Protein AF-A0A936G2G7-F1 (afdb_monomer_lite)

pLDDT: mean 91.02, std 10.98, range [31.53, 97.88]

Structure (mmCIF, N/CA/C/O backbone):
data_AF-A0A936G2G7-F1
#
_entry.id   AF-A0A936G2G7-F1
#
loop_
_atom_site.group_PDB
_atom_site.id
_atom_site.type_symbol
_atom_site.label_atom_id
_atom_site.label_alt_id
_atom_site.label_comp_id
_atom_site.label_asym_id
_atom_site.label_entity_id
_atom_site.label_seq_id
_atom_site.pdbx_PDB_ins_code
_atom_site.Cartn_x
_atom_site.Cartn_y
_atom_site.Cartn_z
_atom_site.occupancy
_atom_site.B_iso_or_equiv
_atom_site.auth_seq_id
_atom_site.auth_comp_id
_atom_site.auth_asym_id
_atom_site.auth_atom_id
_atom_site.pdbx_PDB_model_num
ATOM 1 N N . MET A 1 1 ? -5.875 -14.532 18.347 1.00 31.53 1 MET A N 1
ATOM 2 C CA . MET A 1 1 ? -4.949 -14.477 17.195 1.00 31.53 1 MET A CA 1
ATOM 3 C C . MET A 1 1 ? -5.131 -13.114 16.539 1.00 31.53 1 MET A C 1
ATOM 5 O O . MET A 1 1 ? -6.119 -12.891 15.853 1.00 31.53 1 MET A O 1
ATOM 9 N N . THR A 1 2 ? -4.276 -12.161 16.902 1.00 40.72 2 THR A N 1
ATOM 10 C CA . THR A 1 2 ? -4.336 -10.741 16.527 1.00 40.72 2 THR A CA 1
ATOM 11 C C . THR A 1 2 ? -3.945 -10.574 15.060 1.00 40.72 2 THR A C 1
ATOM 13 O O . THR A 1 2 ? -2.772 -10.606 14.705 1.00 40.72 2 THR A O 1
ATOM 16 N N . GLY A 1 3 ? -4.937 -10.448 14.178 1.00 46.66 3 GLY A N 1
ATOM 17 C CA . GLY A 1 3 ? -4.706 -10.218 12.753 1.00 46.66 3 GLY A CA 1
ATOM 18 C C . GLY A 1 3 ? -4.253 -8.784 12.491 1.00 46.66 3 GLY A C 1
ATOM 19 O O . GLY A 1 3 ? -5.067 -7.957 12.096 1.00 46.66 3 GLY A O 1
ATOM 20 N N . MET A 1 4 ? -2.975 -8.489 12.733 1.00 56.28 4 MET A N 1
ATOM 21 C CA . MET A 1 4 ? -2.321 -7.264 12.263 1.00 56.28 4 MET A CA 1
ATOM 22 C C . MET A 1 4 ? -2.541 -7.129 10.738 1.00 56.28 4 MET A C 1
ATOM 24 O O . MET A 1 4 ? -2.610 -8.158 10.053 1.00 56.28 4 MET A O 1
ATOM 28 N N . PRO A 1 5 ? -2.667 -5.913 10.171 1.00 58.59 5 PRO A N 1
ATOM 29 C CA . PRO A 1 5 ? -2.703 -5.732 8.722 1.00 58.59 5 PRO A CA 1
ATOM 30 C C . PRO A 1 5 ? -1.502 -6.446 8.092 1.00 58.59 5 PRO A C 1
ATOM 32 O O . PRO A 1 5 ? -0.360 -6.154 8.424 1.00 58.59 5 PRO A O 1
ATOM 35 N N . ALA A 1 6 ? -1.754 -7.448 7.250 1.00 63.56 6 ALA A N 1
ATOM 36 C CA . ALA A 1 6 ? -0.694 -8.301 6.728 1.00 63.56 6 ALA A CA 1
ATOM 37 C C . ALA A 1 6 ? 0.306 -7.490 5.880 1.00 63.56 6 ALA A C 1
ATOM 39 O O . ALA A 1 6 ? -0.063 -6.953 4.833 1.00 63.56 6 ALA A O 1
ATOM 40 N N . GLY A 1 7 ? 1.569 -7.459 6.310 1.00 71.69 7 GLY A N 1
ATOM 41 C CA . GLY A 1 7 ? 2.698 -6.888 5.573 1.00 71.69 7 GLY A CA 1
ATOM 42 C C . GLY A 1 7 ? 3.535 -5.918 6.408 1.00 71.69 7 GLY A C 1
ATOM 43 O O . GLY A 1 7 ? 3.031 -5.268 7.315 1.00 71.69 7 GLY A O 1
ATOM 44 N N . ASP A 1 8 ? 4.817 -5.805 6.068 1.00 87.06 8 ASP A N 1
ATOM 45 C CA . ASP A 1 8 ? 5.740 -4.831 6.654 1.00 87.06 8 ASP A CA 1
ATOM 46 C C . ASP A 1 8 ? 5.996 -3.679 5.654 1.00 87.06 8 ASP A C 1
ATOM 48 O O . ASP A 1 8 ? 6.527 -3.927 4.557 1.00 87.06 8 ASP A O 1
ATOM 52 N N . PRO A 1 9 ? 5.632 -2.423 5.994 1.00 91.06 9 PRO A N 1
ATOM 53 C CA . PRO A 1 9 ? 5.941 -1.252 5.178 1.00 91.06 9 PRO A CA 1
ATOM 54 C C . PRO A 1 9 ? 7.427 -1.119 4.852 1.00 91.06 9 PRO A C 1
ATOM 56 O O . PRO A 1 9 ? 7.775 -0.749 3.727 1.00 91.06 9 PRO A O 1
ATOM 59 N N . ALA A 1 10 ? 8.312 -1.432 5.805 1.00 92.38 10 ALA A N 1
ATOM 60 C CA . ALA A 1 10 ? 9.749 -1.271 5.625 1.00 92.38 10 ALA A CA 1
ATOM 61 C C . ALA A 1 10 ? 10.265 -2.219 4.536 1.00 92.38 10 ALA A C 1
ATOM 63 O O . ALA A 1 10 ? 10.972 -1.782 3.628 1.00 92.38 10 ALA A O 1
ATOM 64 N N . SER A 1 11 ? 9.825 -3.477 4.550 1.00 91.81 11 SER A N 1
ATOM 65 C CA . SER A 1 11 ? 10.116 -4.463 3.506 1.00 91.81 11 SER A CA 1
ATOM 66 C C . SER A 1 11 ? 9.625 -4.023 2.120 1.00 91.81 11 SER A C 1
ATOM 68 O O . SER A 1 11 ? 10.384 -4.090 1.149 1.00 91.81 11 SER A O 1
ATOM 70 N N . CYS A 1 12 ? 8.389 -3.519 2.005 1.00 93.31 12 CYS A N 1
ATOM 71 C CA . CYS A 1 12 ? 7.845 -3.032 0.727 1.00 93.31 12 CYS A CA 1
ATOM 72 C C . CYS A 1 12 ? 8.631 -1.819 0.204 1.00 93.31 12 CYS A C 1
ATOM 74 O O . CYS A 1 12 ? 8.997 -1.763 -0.974 1.00 93.31 12 CYS A O 1
ATOM 76 N N . SER A 1 13 ? 8.947 -0.877 1.095 1.00 94.88 13 SER A N 1
ATOM 77 C CA . SER A 1 13 ? 9.750 0.305 0.781 1.00 94.88 13 SER A CA 1
ATOM 78 C C . SER A 1 13 ? 11.169 -0.074 0.347 1.00 94.88 13 SER A C 1
ATOM 80 O O . SER A 1 13 ? 11.666 0.429 -0.666 1.00 94.88 13 SER A O 1
ATOM 82 N N . HIS A 1 14 ? 11.802 -1.016 1.054 1.00 96.06 14 HIS A N 1
ATOM 83 C CA . HIS A 1 14 ? 13.135 -1.518 0.738 1.00 96.06 14 HIS A CA 1
ATOM 84 C C . HIS A 1 14 ? 13.174 -2.199 -0.633 1.00 96.06 14 HIS A C 1
ATOM 86 O O . HIS A 1 14 ? 14.053 -1.902 -1.447 1.00 96.06 14 HIS A O 1
ATOM 92 N N . MET A 1 15 ? 12.204 -3.070 -0.920 1.00 95.31 15 MET A N 1
ATOM 93 C CA . MET A 1 15 ? 12.088 -3.747 -2.211 1.00 95.31 15 MET A CA 1
ATOM 94 C C . MET A 1 15 ? 11.869 -2.746 -3.348 1.00 95.31 15 MET A C 1
ATOM 96 O O . MET A 1 15 ? 12.581 -2.793 -4.353 1.00 95.31 15 MET A O 1
ATOM 100 N N . GLY A 1 16 ? 10.964 -1.781 -3.160 1.00 94.75 16 GLY A N 1
ATOM 101 C CA . GLY A 1 16 ? 10.743 -0.708 -4.124 1.00 94.75 16 GLY A CA 1
ATOM 102 C C . GLY A 1 16 ? 12.004 0.124 -4.373 1.00 94.75 16 GLY A C 1
ATOM 103 O O . GLY A 1 16 ? 12.378 0.361 -5.520 1.00 94.75 16 GLY A O 1
ATOM 104 N N . GLY A 1 17 ? 12.733 0.483 -3.313 1.00 95.94 17 GLY A N 1
ATOM 105 C CA . GLY A 1 17 ? 14.018 1.177 -3.415 1.00 95.94 17 GLY A CA 1
ATOM 106 C C . GLY A 1 17 ? 15.085 0.364 -4.155 1.00 95.94 17 GLY A C 1
ATOM 107 O O . GLY A 1 17 ? 15.841 0.919 -4.952 1.00 95.94 17 GLY A O 1
ATOM 108 N N . THR A 1 18 ? 15.130 -0.953 -3.945 1.00 97.62 18 THR A N 1
ATOM 109 C CA . THR A 1 18 ? 16.035 -1.852 -4.674 1.00 97.62 18 THR A CA 1
ATOM 110 C C . THR A 1 18 ? 15.723 -1.880 -6.166 1.00 97.62 18 THR A C 1
ATOM 112 O O . THR A 1 18 ? 16.650 -1.731 -6.963 1.00 97.62 18 THR A O 1
ATOM 115 N N . LEU A 1 19 ? 14.450 -1.989 -6.563 1.00 96.19 19 LEU A N 1
ATOM 116 C CA . LEU A 1 19 ? 14.064 -1.938 -7.978 1.00 96.19 19 LEU A CA 1
ATOM 117 C C . LEU A 1 19 ? 14.485 -0.615 -8.622 1.00 96.19 19 LEU A C 1
ATOM 119 O O . LEU A 1 19 ? 15.134 -0.616 -9.665 1.00 96.19 19 LEU A O 1
ATOM 123 N N . ARG A 1 20 ? 14.226 0.515 -7.960 1.00 96.56 20 ARG A N 1
ATOM 124 C CA . ARG A 1 20 ? 14.596 1.837 -8.489 1.00 96.56 20 ARG A CA 1
ATOM 125 C C . ARG A 1 20 ? 16.109 2.020 -8.615 1.00 96.56 20 ARG A C 1
ATOM 127 O O . ARG A 1 20 ? 16.574 2.542 -9.624 1.00 96.56 20 ARG A O 1
ATOM 134 N N . ARG A 1 21 ? 16.902 1.522 -7.654 1.00 97.44 21 ARG A N 1
ATOM 135 C CA . ARG A 1 21 ? 18.374 1.500 -7.773 1.00 97.44 21 ARG A CA 1
ATOM 136 C C . ARG A 1 21 ? 18.845 0.644 -8.948 1.00 97.44 21 ARG A C 1
ATOM 138 O O . ARG A 1 21 ? 19.772 1.041 -9.646 1.00 97.44 21 ARG A O 1
ATOM 145 N N . ARG A 1 22 ? 18.217 -0.511 -9.187 1.00 96.44 22 ARG A N 1
ATOM 146 C CA . ARG A 1 22 ? 18.538 -1.368 -10.341 1.00 96.44 22 ARG A CA 1
ATOM 147 C C . ARG A 1 22 ? 18.161 -0.702 -11.663 1.00 96.44 22 ARG A C 1
ATOM 149 O O . ARG A 1 22 ? 18.969 -0.744 -12.583 1.00 96.44 22 ARG A O 1
ATOM 156 N N . ALA A 1 23 ? 17.008 -0.038 -11.737 1.00 95.44 23 ALA A N 1
ATOM 157 C CA . ALA A 1 23 ? 16.606 0.746 -12.904 1.00 95.44 23 ALA A CA 1
ATOM 158 C C . ALA A 1 23 ? 17.598 1.883 -13.194 1.00 95.44 23 ALA A C 1
ATOM 160 O O . ALA A 1 23 ? 18.029 2.041 -14.331 1.00 95.44 23 ALA A O 1
ATOM 161 N N . ALA A 1 24 ? 18.023 2.624 -12.167 1.00 95.12 24 ALA A N 1
ATOM 162 C CA . ALA A 1 24 ? 19.030 3.674 -12.311 1.00 95.12 24 ALA A CA 1
ATOM 163 C C . ALA A 1 24 ? 20.392 3.118 -12.761 1.00 95.12 24 ALA A C 1
ATOM 165 O O . ALA A 1 24 ? 21.017 3.670 -13.661 1.00 95.12 24 ALA A O 1
ATOM 166 N N . GLY A 1 25 ? 20.833 1.995 -12.183 1.00 95.25 25 GLY A N 1
ATOM 167 C CA . GLY A 1 25 ? 22.064 1.319 -12.599 1.00 95.25 25 GLY A CA 1
ATOM 168 C C . GLY A 1 25 ? 22.012 0.827 -14.049 1.00 95.25 25 GLY A C 1
ATOM 169 O O . GLY A 1 25 ? 22.983 0.989 -14.783 1.00 95.25 25 GLY A O 1
ATOM 170 N N . LEU A 1 26 ? 20.871 0.284 -14.486 1.00 93.00 26 LEU A N 1
ATOM 171 C CA . LEU A 1 26 ? 20.662 -0.120 -15.878 1.00 93.00 26 LEU A CA 1
ATOM 172 C C . LEU A 1 26 ? 20.649 1.089 -16.818 1.00 93.00 26 LEU A C 1
ATOM 174 O O . LEU A 1 26 ? 21.280 1.040 -17.868 1.00 93.00 26 LEU A O 1
ATOM 178 N N . ALA A 1 27 ? 19.993 2.186 -16.433 1.00 92.25 27 ALA A N 1
ATOM 179 C CA . ALA A 1 27 ? 19.987 3.420 -17.214 1.00 92.25 27 ALA A CA 1
ATOM 180 C C . ALA A 1 27 ? 21.407 3.980 -17.383 1.00 92.25 27 ALA A C 1
ATOM 182 O O . ALA A 1 27 ? 21.781 4.379 -18.482 1.00 92.25 27 ALA A O 1
ATOM 183 N N . GLN A 1 28 ? 22.223 3.931 -16.325 1.00 94.00 28 GLN A N 1
ATOM 184 C CA . GLN A 1 28 ? 23.626 4.333 -16.384 1.00 94.00 28 GLN A CA 1
ATOM 185 C C . GLN A 1 28 ? 24.446 3.432 -17.317 1.00 94.00 28 GLN A C 1
ATOM 187 O O . GLN A 1 28 ? 25.255 3.930 -18.095 1.00 94.00 28 GLN A O 1
ATOM 192 N N . ALA A 1 29 ? 24.232 2.115 -17.266 1.00 92.25 29 ALA A N 1
ATOM 193 C CA . ALA A 1 29 ? 24.908 1.165 -18.150 1.00 92.25 29 ALA A CA 1
ATOM 194 C C . ALA A 1 29 ? 24.472 1.313 -19.619 1.00 92.25 29 ALA A C 1
ATOM 196 O O . ALA A 1 29 ? 25.270 1.091 -20.525 1.00 92.25 29 ALA A O 1
ATOM 197 N N . ALA A 1 30 ? 23.219 1.705 -19.853 1.00 90.50 30 ALA A N 1
ATOM 198 C CA . ALA A 1 30 ? 22.653 1.925 -21.179 1.00 90.50 30 ALA A CA 1
ATOM 199 C C . ALA A 1 30 ? 22.960 3.315 -21.757 1.00 90.50 30 ALA A C 1
ATOM 201 O O . ALA A 1 30 ? 22.755 3.518 -22.949 1.00 90.50 30 ALA A O 1
ATOM 202 N N . TYR A 1 31 ? 23.463 4.255 -20.951 1.00 90.50 31 TYR A N 1
ATOM 203 C CA . TYR A 1 31 ? 23.775 5.627 -21.370 1.00 90.50 31 TYR A CA 1
ATOM 204 C C . TYR A 1 31 ? 24.656 5.735 -22.634 1.00 90.50 31 TYR A C 1
ATOM 206 O O . TYR A 1 31 ? 24.389 6.612 -23.453 1.00 90.50 31 TYR A O 1
ATOM 214 N N . PRO A 1 32 ? 25.665 4.866 -22.858 1.00 93.12 32 PRO A N 1
ATOM 215 C CA . PRO A 1 32 ? 26.473 4.915 -24.079 1.00 93.12 32 PRO A CA 1
ATOM 216 C C . PRO A 1 32 ? 25.730 4.469 -25.348 1.00 93.12 32 PRO A C 1
ATOM 218 O O . PRO A 1 32 ? 26.247 4.647 -26.449 1.00 93.12 32 PRO A O 1
ATOM 221 N N . LEU A 1 33 ? 24.555 3.843 -25.222 1.00 90.12 33 LEU A N 1
ATOM 222 C CA . LEU A 1 33 ? 23.784 3.353 -26.360 1.00 90.12 33 LEU A CA 1
ATOM 223 C C . LEU A 1 33 ? 22.999 4.506 -27.001 1.00 90.12 33 LEU A C 1
ATOM 225 O O . LEU A 1 33 ? 22.328 5.255 -26.287 1.00 90.12 33 LEU A O 1
ATOM 229 N N . PRO A 1 34 ? 22.980 4.625 -28.341 1.00 91.06 34 PRO A N 1
ATOM 230 C CA . PRO A 1 34 ? 22.097 5.573 -29.008 1.00 91.06 34 PRO A CA 1
ATOM 231 C C . PRO A 1 34 ? 20.642 5.283 -28.633 1.00 91.06 34 PRO A C 1
ATOM 233 O O . PRO A 1 34 ? 20.189 4.143 -28.774 1.00 91.06 34 PRO A O 1
ATOM 236 N N . ALA A 1 35 ? 19.895 6.297 -28.193 1.00 84.94 35 ALA A N 1
ATOM 237 C CA . ALA A 1 35 ? 18.491 6.142 -27.798 1.00 84.94 35 ALA A CA 1
ATOM 238 C C . ALA A 1 35 ? 17.621 5.570 -28.936 1.00 84.94 35 ALA A C 1
ATOM 240 O O . ALA A 1 35 ? 16.688 4.805 -28.690 1.00 84.94 35 ALA A O 1
ATOM 241 N N . ASP A 1 36 ? 17.995 5.869 -30.182 1.00 89.06 36 ASP A N 1
ATOM 242 C CA . ASP A 1 36 ? 17.304 5.426 -31.395 1.00 89.06 36 ASP A CA 1
ATOM 243 C C . ASP A 1 36 ? 17.768 4.046 -31.885 1.00 89.06 36 ASP A C 1
ATOM 245 O O . ASP A 1 36 ? 17.248 3.512 -32.868 1.00 89.06 36 ASP A O 1
ATOM 249 N N . SER A 1 37 ? 18.733 3.426 -31.205 1.00 91.69 37 SER A N 1
ATOM 250 C CA . SER A 1 37 ? 19.082 2.031 -31.464 1.00 91.69 37 SER A CA 1
ATOM 251 C C . SER A 1 37 ? 18.024 1.097 -30.870 1.00 91.69 37 SER A C 1
ATOM 253 O O . SER A 1 37 ? 17.358 1.422 -29.883 1.00 91.69 37 SER A O 1
ATOM 255 N N . ALA A 1 38 ? 17.868 -0.096 -31.450 1.00 89.38 38 ALA A N 1
ATOM 256 C CA . ALA A 1 38 ? 16.975 -1.117 -30.898 1.00 89.38 38 ALA A CA 1
ATOM 257 C C . ALA A 1 38 ? 17.333 -1.438 -29.435 1.00 89.38 38 ALA A C 1
ATOM 259 O O . ALA A 1 38 ? 16.458 -1.431 -28.570 1.00 89.38 38 ALA A O 1
ATOM 260 N N . THR A 1 39 ? 18.623 -1.613 -29.142 1.00 89.38 39 THR A N 1
ATOM 261 C CA . THR A 1 39 ? 19.139 -1.888 -27.795 1.00 89.38 39 THR A CA 1
ATOM 262 C C . THR A 1 39 ? 18.884 -0.734 -26.825 1.00 89.38 39 THR A C 1
ATOM 264 O O . THR A 1 39 ? 18.445 -0.975 -25.702 1.00 89.38 39 THR A O 1
ATOM 267 N N . GLY A 1 40 ? 19.089 0.517 -27.253 1.00 90.88 40 GLY A N 1
ATOM 268 C CA . GLY A 1 40 ? 18.801 1.707 -26.445 1.00 90.88 40 GLY A CA 1
ATOM 269 C C . GLY A 1 40 ? 17.320 1.816 -26.076 1.00 90.88 40 GLY A C 1
ATOM 270 O O . GLY A 1 40 ? 16.986 2.010 -24.905 1.00 90.88 40 GLY A O 1
ATOM 271 N N . ARG A 1 41 ? 16.416 1.582 -27.039 1.00 91.06 41 ARG A N 1
ATOM 272 C CA . ARG A 1 41 ? 14.965 1.542 -26.785 1.00 91.06 41 ARG A CA 1
ATOM 273 C C . ARG A 1 41 ? 14.563 0.423 -25.826 1.00 91.06 41 ARG A C 1
ATOM 275 O O . ARG A 1 41 ? 13.758 0.662 -24.927 1.00 91.06 41 ARG A O 1
ATOM 282 N N . LEU A 1 42 ? 15.108 -0.784 -26.002 1.00 92.44 42 LEU A N 1
ATOM 283 C CA . LEU A 1 42 ? 14.823 -1.921 -25.120 1.00 92.44 42 LEU A CA 1
ATOM 284 C C . LEU A 1 42 ? 15.296 -1.634 -23.690 1.00 92.44 42 LEU A C 1
ATOM 286 O O . LEU A 1 42 ? 14.519 -1.794 -22.751 1.00 92.44 42 LEU A O 1
ATOM 290 N N . ALA A 1 43 ? 16.524 -1.138 -23.523 1.00 92.12 43 ALA A N 1
ATOM 291 C CA . ALA A 1 43 ? 17.064 -0.782 -22.215 1.00 92.12 43 ALA A CA 1
ATOM 292 C C . ALA A 1 43 ? 16.230 0.312 -21.530 1.00 92.12 43 ALA A C 1
ATOM 294 O O . ALA A 1 43 ? 15.847 0.155 -20.371 1.00 92.12 43 ALA A O 1
ATOM 295 N N . GLY A 1 44 ? 15.868 1.375 -22.259 1.00 92.81 44 GLY A N 1
ATOM 296 C CA . GLY A 1 44 ? 14.993 2.433 -21.749 1.00 92.81 44 GLY A CA 1
ATOM 297 C C . GLY A 1 44 ? 13.625 1.907 -21.304 1.00 92.81 44 GLY A C 1
ATOM 298 O O . GLY A 1 44 ? 13.140 2.265 -20.228 1.00 92.81 44 GLY A O 1
ATOM 299 N N . ALA A 1 45 ? 13.028 0.998 -22.080 1.00 93.81 45 ALA A N 1
ATOM 300 C CA . ALA A 1 45 ? 11.756 0.374 -21.735 1.00 93.81 45 ALA A CA 1
ATOM 301 C C . ALA A 1 45 ? 11.853 -0.494 -20.467 1.00 93.81 45 ALA A C 1
ATOM 303 O O . ALA A 1 45 ? 10.990 -0.382 -19.594 1.00 93.81 45 ALA A O 1
ATOM 304 N N . VAL A 1 46 ? 12.907 -1.308 -20.317 1.00 94.81 46 VAL A N 1
ATOM 305 C CA . VAL A 1 46 ? 13.139 -2.103 -19.095 1.00 94.81 46 VAL A CA 1
ATOM 306 C C . VAL A 1 46 ? 13.313 -1.191 -17.883 1.00 94.81 46 VAL A C 1
ATOM 308 O O . VAL A 1 46 ? 12.631 -1.388 -16.876 1.00 94.81 46 VAL A O 1
ATOM 311 N N . CYS A 1 47 ? 14.164 -0.164 -17.982 1.00 95.12 47 CYS A N 1
ATOM 312 C CA . CYS A 1 47 ? 14.370 0.815 -16.911 1.00 95.12 47 CYS A CA 1
ATOM 313 C C . CYS A 1 47 ? 13.047 1.430 -16.444 1.00 95.12 47 CYS A C 1
ATOM 315 O O . CYS A 1 47 ? 12.774 1.469 -15.244 1.00 95.12 47 CYS A O 1
ATOM 317 N N . ALA A 1 48 ? 12.210 1.865 -17.389 1.00 94.56 48 ALA A N 1
ATOM 318 C CA . ALA A 1 48 ? 10.927 2.485 -17.087 1.00 94.56 48 ALA A CA 1
ATOM 319 C C . ALA A 1 48 ? 9.972 1.530 -16.352 1.00 94.56 48 ALA A C 1
ATOM 321 O O . ALA A 1 48 ? 9.344 1.934 -15.373 1.00 94.56 48 ALA A O 1
ATOM 322 N N . GLN A 1 49 ? 9.880 0.262 -16.773 1.00 96.75 49 GLN A N 1
ATOM 323 C CA . GLN A 1 49 ? 9.010 -0.714 -16.101 1.00 96.75 49 GLN A CA 1
ATOM 324 C C . GLN A 1 49 ? 9.507 -1.057 -14.693 1.00 96.75 49 GLN A C 1
ATOM 326 O O . GLN A 1 49 ? 8.705 -1.153 -13.763 1.00 96.75 49 GLN A O 1
ATOM 331 N N . VAL A 1 50 ? 10.824 -1.194 -14.511 1.00 95.69 50 VAL A N 1
ATOM 332 C CA . VAL A 1 50 ? 11.412 -1.494 -13.199 1.00 95.69 50 VAL A CA 1
ATOM 333 C C . VAL A 1 50 ? 11.273 -0.304 -12.236 1.00 95.69 50 VAL A C 1
ATOM 335 O O . VAL A 1 50 ? 10.905 -0.514 -11.078 1.00 95.69 50 VAL A O 1
ATOM 338 N N . ASP A 1 51 ? 11.485 0.944 -12.684 1.00 96.44 51 ASP A N 1
ATOM 339 C CA . ASP A 1 51 ? 11.235 2.130 -11.840 1.00 96.44 51 ASP A CA 1
ATOM 340 C C . ASP A 1 51 ? 9.749 2.259 -11.484 1.00 96.44 51 ASP A C 1
ATOM 342 O O . ASP A 1 51 ? 9.418 2.491 -10.319 1.00 96.44 51 ASP A O 1
ATOM 346 N N . ARG A 1 52 ? 8.845 2.031 -12.448 1.00 95.38 52 ARG A N 1
ATOM 347 C CA . ARG A 1 52 ? 7.393 2.056 -12.220 1.00 95.38 52 ARG A CA 1
ATOM 348 C C . ARG A 1 52 ? 6.966 1.040 -11.159 1.00 95.38 52 ARG A C 1
ATOM 350 O O . ARG A 1 52 ? 6.264 1.413 -10.219 1.00 95.38 52 ARG A O 1
ATOM 357 N N . ALA A 1 53 ? 7.423 -0.209 -11.265 1.00 96.25 53 ALA A N 1
ATOM 358 C CA . ALA A 1 53 ? 7.161 -1.244 -10.264 1.00 96.25 53 ALA A CA 1
ATOM 359 C C . ALA A 1 53 ? 7.707 -0.850 -8.881 1.00 96.25 53 ALA A C 1
ATOM 361 O O . ALA A 1 53 ? 7.014 -0.973 -7.868 1.00 96.25 53 ALA A O 1
ATOM 362 N N . GLY A 1 54 ? 8.928 -0.305 -8.836 1.00 96.62 54 GLY A N 1
ATOM 363 C CA . GLY A 1 54 ? 9.536 0.177 -7.599 1.00 96.62 54 GLY A CA 1
ATOM 364 C C . GLY A 1 54 ? 8.766 1.329 -6.949 1.00 96.62 54 GLY A C 1
ATOM 365 O O . GLY A 1 54 ? 8.557 1.328 -5.736 1.00 96.62 54 GLY A O 1
ATOM 366 N N . ARG A 1 55 ? 8.278 2.283 -7.748 1.00 97.19 5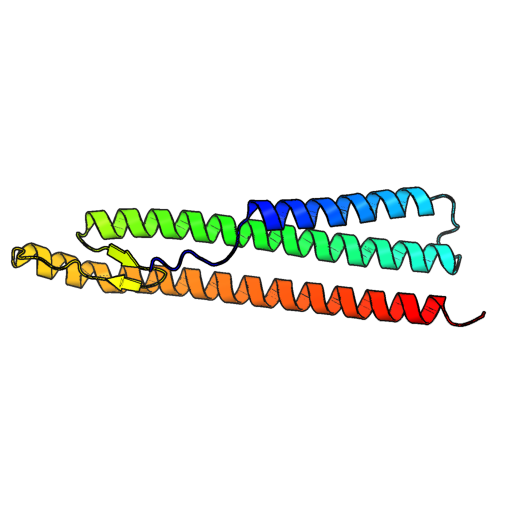5 ARG A N 1
ATOM 367 C CA . ARG A 1 55 ? 7.429 3.391 -7.290 1.00 97.19 55 ARG A CA 1
ATOM 368 C C . ARG A 1 55 ? 6.091 2.899 -6.744 1.00 97.19 55 ARG A C 1
ATOM 370 O O . ARG A 1 55 ? 5.663 3.382 -5.699 1.00 97.19 55 ARG A O 1
ATOM 377 N N . ALA A 1 56 ? 5.454 1.939 -7.413 1.00 96.88 56 ALA A N 1
ATOM 378 C CA . ALA A 1 56 ? 4.193 1.359 -6.955 1.00 96.88 56 ALA A CA 1
ATOM 379 C C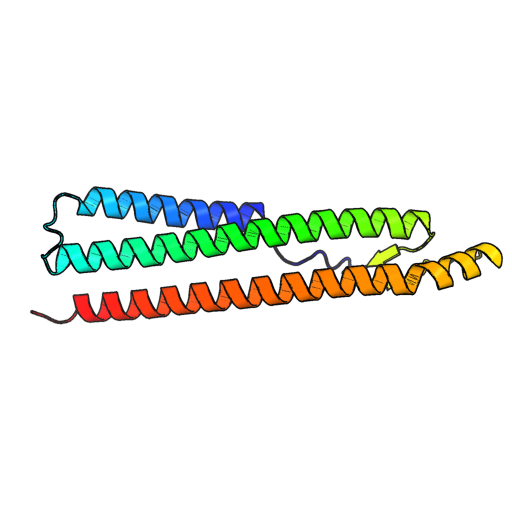 . ALA A 1 56 ? 4.346 0.676 -5.582 1.00 96.88 56 ALA A C 1
ATOM 381 O O . ALA A 1 56 ? 3.516 0.883 -4.698 1.00 96.88 56 ALA A O 1
ATOM 382 N N . LEU A 1 57 ? 5.440 -0.066 -5.367 1.00 96.25 57 LEU A N 1
ATOM 383 C CA . LEU A 1 57 ? 5.756 -0.677 -4.069 1.00 96.25 57 LEU A CA 1
ATOM 384 C C . LEU A 1 57 ? 5.994 0.358 -2.965 1.00 96.25 57 LEU A C 1
ATOM 386 O O . LEU A 1 57 ? 5.510 0.176 -1.851 1.00 96.25 57 LEU A O 1
ATOM 390 N N . GLN A 1 58 ? 6.706 1.449 -3.262 1.00 95.69 58 GLN A N 1
ATOM 391 C CA . GLN A 1 58 ? 6.917 2.531 -2.293 1.00 95.69 58 GLN A CA 1
ATOM 392 C C . GLN A 1 58 ? 5.611 3.257 -1.945 1.00 95.69 58 GLN A C 1
ATOM 394 O O . GLN A 1 58 ? 5.379 3.560 -0.778 1.00 95.69 58 GLN A O 1
ATOM 399 N N . GLY A 1 59 ? 4.737 3.488 -2.930 1.00 96.25 59 GLY A N 1
ATOM 400 C CA . GLY A 1 59 ? 3.401 4.039 -2.689 1.00 96.25 59 GLY A CA 1
ATOM 401 C C . GLY A 1 59 ? 2.566 3.135 -1.779 1.00 96.25 59 GLY A C 1
ATOM 402 O O . GLY A 1 59 ? 2.033 3.593 -0.773 1.00 96.25 59 GLY A O 1
ATOM 403 N N . TYR A 1 60 ? 2.542 1.830 -2.062 1.00 96.25 60 TYR A N 1
ATOM 404 C CA . TYR A 1 60 ? 1.850 0.861 -1.210 1.00 96.25 60 TYR A CA 1
ATOM 405 C C . TYR A 1 60 ? 2.443 0.775 0.205 1.00 96.25 60 TYR A C 1
ATOM 407 O O . TYR A 1 60 ? 1.697 0.660 1.174 1.00 96.25 60 TYR A O 1
ATOM 415 N N . ALA A 1 61 ? 3.769 0.867 0.346 1.00 95.94 61 ALA A N 1
ATOM 416 C CA . ALA A 1 61 ? 4.424 0.911 1.652 1.00 95.94 61 ALA A CA 1
ATOM 417 C C . ALA A 1 61 ? 3.933 2.099 2.494 1.00 95.94 61 ALA A C 1
ATOM 419 O O . ALA A 1 61 ? 3.658 1.936 3.681 1.00 95.94 61 ALA A O 1
ATOM 420 N N . GLN A 1 62 ? 3.775 3.271 1.872 1.00 95.56 62 GLN A N 1
ATOM 421 C CA . GLN A 1 62 ? 3.238 4.457 2.536 1.00 95.56 62 GLN A CA 1
ATOM 422 C C . GLN A 1 62 ? 1.782 4.254 2.975 1.00 95.56 62 GLN A C 1
ATOM 424 O O . GLN A 1 62 ? 1.451 4.532 4.127 1.00 95.56 62 GLN A O 1
ATOM 429 N N . ASP A 1 63 ? 0.926 3.726 2.094 1.00 95.12 63 ASP A N 1
ATOM 430 C CA . ASP A 1 63 ? -0.472 3.424 2.432 1.00 95.12 63 ASP A CA 1
ATOM 431 C C . ASP A 1 63 ? -0.577 2.411 3.586 1.00 95.12 63 ASP A C 1
ATOM 433 O O . ASP A 1 63 ? -1.435 2.547 4.461 1.00 95.12 63 ASP A O 1
ATOM 437 N N . LEU A 1 64 ? 0.308 1.409 3.620 1.00 94.44 64 LEU A N 1
ATOM 438 C CA . LEU A 1 64 ? 0.358 0.415 4.692 1.00 94.44 64 LEU A CA 1
ATOM 439 C C . LEU A 1 64 ? 0.818 1.031 6.021 1.00 94.44 64 LEU A C 1
ATOM 441 O O . LEU A 1 64 ? 0.209 0.759 7.055 1.00 94.44 64 LEU A O 1
ATOM 445 N N . ALA A 1 65 ? 1.841 1.889 6.003 1.00 94.56 65 ALA A N 1
ATOM 446 C CA . ALA A 1 65 ? 2.299 2.605 7.195 1.00 94.56 65 ALA A CA 1
ATOM 447 C C . ALA A 1 65 ? 1.198 3.517 7.765 1.00 94.56 65 ALA A C 1
ATOM 449 O O . ALA A 1 65 ? 0.959 3.538 8.972 1.00 94.56 65 ALA A O 1
ATOM 450 N N . GLU A 1 66 ? 0.474 4.228 6.898 1.00 94.19 66 GLU A N 1
ATOM 451 C CA . GLU A 1 66 ? -0.646 5.078 7.307 1.00 94.19 66 GLU A CA 1
ATOM 452 C C . GLU A 1 66 ? -1.816 4.260 7.877 1.00 94.19 66 GLU A C 1
ATOM 454 O O . GLU A 1 66 ? -2.444 4.669 8.862 1.00 94.19 66 GLU A O 1
ATOM 459 N N . ALA A 1 67 ? -2.099 3.092 7.292 1.00 92.62 67 ALA A N 1
ATOM 460 C CA . ALA A 1 67 ? -3.118 2.175 7.790 1.00 92.62 67 ALA A CA 1
ATOM 461 C C . ALA A 1 67 ? -2.765 1.634 9.184 1.00 92.62 67 ALA A C 1
ATOM 463 O O . ALA A 1 67 ? -3.635 1.626 10.054 1.00 92.62 67 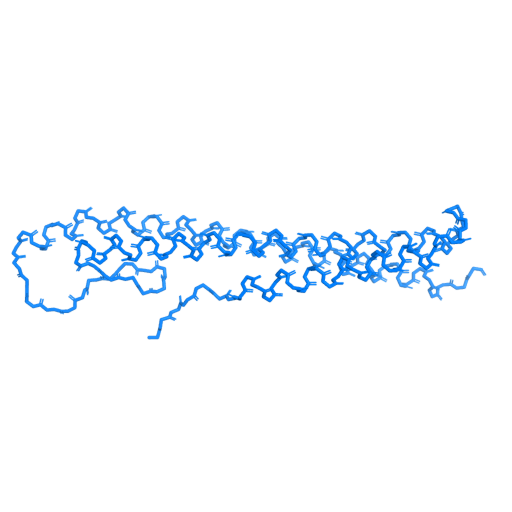ALA A O 1
ATOM 464 N N . LEU A 1 68 ? -1.503 1.254 9.419 1.00 93.06 68 LEU A N 1
ATOM 465 C CA . LEU A 1 68 ? -1.015 0.799 10.728 1.00 93.06 68 LEU A CA 1
ATOM 466 C C . LEU A 1 68 ? -1.107 1.908 11.782 1.00 93.06 68 LEU A C 1
ATOM 468 O O . LEU A 1 68 ? -1.724 1.707 12.824 1.00 93.06 68 LEU A O 1
ATOM 472 N N . ALA A 1 69 ? -0.620 3.113 11.479 1.00 94.00 69 ALA A N 1
ATOM 473 C CA . ALA A 1 69 ? -0.714 4.244 12.406 1.00 94.00 69 ALA A CA 1
ATOM 474 C C . ALA A 1 69 ? -2.174 4.625 12.718 1.00 94.00 69 ALA A C 1
ATOM 476 O O . ALA A 1 69 ? -2.519 5.022 13.831 1.00 94.00 69 ALA A O 1
ATOM 477 N N . THR A 1 70 ? -3.067 4.523 11.731 1.00 93.81 70 THR A N 1
ATOM 478 C CA . THR A 1 70 ? -4.502 4.766 11.940 1.00 93.81 70 THR A CA 1
ATOM 479 C C . THR A 1 70 ? -5.138 3.679 12.796 1.00 93.81 70 THR A C 1
ATOM 481 O O . THR A 1 70 ? -5.950 3.995 13.664 1.00 93.81 70 THR A O 1
ATOM 484 N N . HIS A 1 71 ? -4.754 2.423 12.581 1.00 94.81 71 HIS A N 1
ATOM 485 C CA . HIS A 1 71 ? -5.201 1.288 13.379 1.00 94.81 71 HIS A CA 1
ATOM 486 C C . HIS A 1 71 ? -4.798 1.443 14.849 1.00 94.81 71 HIS A C 1
ATOM 488 O O . HIS A 1 71 ? -5.667 1.386 15.715 1.00 94.81 71 HIS A O 1
ATOM 494 N N . GLU A 1 72 ? -3.537 1.781 15.126 1.00 94.75 72 GLU A N 1
ATOM 495 C CA . GLU A 1 72 ? -3.039 2.041 16.484 1.00 94.75 72 GLU A CA 1
ATOM 496 C C . GLU A 1 72 ? -3.819 3.165 17.177 1.00 94.75 72 GLU A C 1
ATOM 498 O O . GLU A 1 72 ? -4.277 3.013 18.311 1.00 94.75 72 GLU A O 1
ATOM 503 N N . ARG A 1 73 ? -4.061 4.282 16.476 1.00 96.12 73 ARG A N 1
ATOM 504 C CA . ARG A 1 73 ? -4.881 5.385 17.008 1.00 96.12 73 ARG A CA 1
ATOM 505 C C . ARG A 1 73 ? -6.309 4.946 17.333 1.00 96.12 73 ARG A C 1
ATOM 507 O O . ARG A 1 73 ? -6.871 5.389 18.334 1.00 96.12 73 ARG A O 1
ATOM 514 N N . LEU A 1 74 ? -6.915 4.107 16.494 1.00 95.81 74 LEU A N 1
ATOM 515 C CA . LEU A 1 74 ? -8.260 3.580 16.733 1.00 95.81 74 LEU A CA 1
ATOM 516 C C . LEU A 1 74 ? -8.282 2.581 17.894 1.00 95.81 74 LEU A C 1
ATOM 518 O O . LEU A 1 74 ? -9.228 2.616 18.675 1.00 95.81 74 LEU A O 1
ATOM 522 N N . ALA A 1 75 ? -7.238 1.768 18.061 1.00 95.62 75 ALA A N 1
ATOM 523 C CA . ALA A 1 75 ? -7.092 0.868 19.201 1.00 95.62 75 ALA A CA 1
ATOM 524 C C . ALA A 1 75 ? -6.995 1.643 20.526 1.00 95.62 75 ALA A C 1
ATOM 526 O O . ALA A 1 75 ? -7.705 1.320 21.474 1.00 95.62 75 ALA A O 1
ATOM 527 N N . VAL A 1 76 ? -6.213 2.729 20.573 1.00 96.62 76 VAL A N 1
ATOM 528 C CA . VAL A 1 76 ? -6.143 3.613 21.754 1.00 96.62 76 VAL A CA 1
ATOM 529 C C . VAL A 1 76 ? -7.509 4.232 22.072 1.00 96.62 76 VAL A C 1
ATOM 531 O O . VAL A 1 76 ? -7.925 4.266 23.229 1.00 96.62 76 VAL A O 1
ATOM 534 N N . ARG A 1 77 ? -8.246 4.691 21.052 1.00 95.94 77 ARG A N 1
ATOM 535 C CA . ARG A 1 77 ? -9.601 5.243 21.237 1.00 95.94 77 ARG A CA 1
ATOM 536 C C . ARG A 1 77 ? -10.607 4.194 21.707 1.00 95.94 77 ARG A C 1
ATOM 538 O O . ARG A 1 77 ? -11.435 4.502 22.557 1.00 95.94 77 ARG A O 1
ATOM 545 N N . ALA A 1 78 ? -10.537 2.978 21.171 1.00 95.69 78 ALA A N 1
ATOM 546 C CA . ALA A 1 78 ? -11.363 1.865 21.618 1.00 95.69 78 ALA A CA 1
ATOM 547 C C . ALA A 1 78 ? -11.078 1.536 23.088 1.00 95.69 78 ALA A C 1
ATOM 549 O O . ALA A 1 78 ? -12.014 1.482 23.881 1.00 95.69 78 ALA A O 1
ATOM 550 N N . ALA A 1 79 ? -9.801 1.449 23.473 1.00 94.19 79 ALA A N 1
ATOM 551 C CA . ALA A 1 79 ? -9.396 1.203 24.854 1.00 94.19 79 ALA A CA 1
ATOM 552 C C . ALA A 1 79 ? -9.930 2.275 25.818 1.00 94.19 79 ALA A C 1
ATOM 554 O O . ALA A 1 79 ? -10.443 1.940 26.884 1.00 94.19 79 ALA A O 1
ATOM 555 N N . ALA A 1 80 ? -9.899 3.554 25.427 1.00 92.44 80 ALA A N 1
ATOM 556 C CA . ALA A 1 80 ? -10.478 4.645 26.217 1.00 92.44 80 ALA A CA 1
ATOM 557 C C . ALA A 1 80 ? -12.007 4.524 26.396 1.00 92.44 80 ALA A C 1
ATOM 559 O O . ALA A 1 80 ? -12.541 4.946 27.418 1.00 92.44 80 ALA A O 1
ATOM 560 N N . ALA A 1 81 ? -12.705 3.910 25.436 1.00 92.19 81 ALA A N 1
ATOM 561 C CA . ALA A 1 81 ? -14.129 3.573 25.527 1.00 92.19 81 ALA A CA 1
ATOM 562 C C . ALA A 1 81 ? -14.392 2.217 26.223 1.00 92.19 81 ALA A C 1
ATOM 564 O O . ALA A 1 81 ? -15.526 1.739 26.261 1.00 92.19 81 ALA A O 1
ATOM 565 N N . GLY A 1 82 ? -13.353 1.568 26.758 1.00 93.06 82 GLY A N 1
ATOM 566 C CA . GLY A 1 82 ? -13.440 0.244 27.370 1.00 93.06 82 GLY A CA 1
ATOM 567 C C . GLY A 1 82 ? -13.718 -0.882 26.370 1.00 93.06 82 GLY A C 1
ATOM 568 O O . GLY A 1 82 ? -14.240 -1.919 26.778 1.00 93.06 82 GLY A O 1
ATOM 569 N N . LEU A 1 83 ? -13.416 -0.667 25.091 1.00 95.69 83 LEU A N 1
ATOM 570 C CA . LEU A 1 83 ? -13.502 -1.625 23.989 1.00 95.69 83 LEU A CA 1
ATOM 571 C C . LEU A 1 83 ? -12.094 -2.111 23.610 1.00 95.69 83 LEU A C 1
ATOM 573 O O . LEU A 1 83 ? -11.096 -1.489 23.963 1.00 95.69 83 LEU A O 1
ATOM 577 N N . ASP A 1 84 ? -12.012 -3.205 22.862 1.00 95.19 84 ASP A N 1
ATOM 578 C CA . ASP A 1 84 ? -10.760 -3.723 22.303 1.00 95.19 84 ASP A CA 1
ATOM 579 C C . ASP A 1 84 ? -10.859 -3.819 20.770 1.00 95.19 84 ASP A C 1
ATOM 581 O O . ASP A 1 84 ? -11.955 -3.822 20.200 1.00 95.19 84 ASP A O 1
ATOM 585 N N . VAL A 1 85 ? -9.717 -3.861 20.084 1.00 94.81 85 VAL A N 1
ATOM 586 C CA . VAL A 1 85 ? -9.639 -4.006 18.625 1.00 94.81 85 VAL A CA 1
ATOM 587 C C . VAL A 1 85 ? -8.882 -5.280 18.278 1.00 94.81 85 VAL A C 1
ATOM 589 O O . VAL A 1 85 ? -7.676 -5.395 18.484 1.00 94.81 85 VAL A O 1
ATOM 592 N N . GLN A 1 86 ? -9.584 -6.224 17.654 1.00 92.31 86 GLN A N 1
ATOM 593 C CA . GLN A 1 86 ? -9.018 -7.487 17.192 1.00 92.31 86 GLN A CA 1
ATOM 594 C C . GLN A 1 86 ? -9.012 -7.531 15.666 1.00 92.31 86 GLN A C 1
ATOM 596 O O . GLN A 1 86 ? -10.034 -7.743 15.010 1.00 92.31 86 GLN A O 1
ATOM 601 N N . GLY A 1 87 ? -7.835 -7.297 15.083 1.00 90.38 87 GLY A N 1
ATOM 602 C CA . GLY A 1 87 ? -7.709 -7.071 13.644 1.00 90.38 87 GLY A CA 1
ATOM 603 C C . GLY A 1 87 ? -8.538 -5.862 13.218 1.00 90.38 87 GLY A C 1
ATOM 604 O O . GLY A 1 87 ? -8.323 -4.771 13.727 1.00 90.38 87 GLY A O 1
ATOM 605 N N . TRP A 1 88 ? -9.511 -6.043 12.326 1.00 93.00 88 TRP A N 1
ATOM 606 C CA . TRP A 1 88 ? -10.400 -4.965 11.862 1.00 93.00 88 TRP A CA 1
ATOM 607 C C . TRP A 1 88 ? -11.770 -4.951 12.557 1.00 93.00 88 TRP A C 1
ATOM 609 O O . TRP A 1 88 ? -12.733 -4.409 12.019 1.00 93.00 88 TRP A O 1
ATOM 619 N N . ARG A 1 89 ? -11.888 -5.576 13.732 1.00 95.44 89 ARG A N 1
ATOM 620 C CA . ARG A 1 89 ? -13.138 -5.648 14.494 1.00 95.44 89 ARG A CA 1
ATOM 621 C C . ARG A 1 89 ? -12.995 -4.972 15.847 1.00 95.44 89 ARG A C 1
ATOM 623 O O . ARG A 1 89 ? -12.036 -5.241 16.565 1.00 95.44 89 ARG A O 1
ATOM 630 N N . VAL A 1 90 ? -13.980 -4.154 16.198 1.00 96.56 90 VAL A N 1
ATOM 631 C CA . VAL A 1 90 ? -14.197 -3.699 17.572 1.00 96.56 90 VAL A CA 1
ATOM 632 C C . VAL A 1 90 ? -14.877 -4.826 18.335 1.00 96.56 90 VAL A C 1
ATOM 634 O O . VAL A 1 90 ? -15.866 -5.391 17.864 1.00 96.56 90 VAL A O 1
ATOM 637 N N . VAL A 1 91 ? -14.347 -5.162 19.502 1.00 94.75 91 VAL A N 1
ATOM 638 C CA . VAL A 1 91 ? -14.891 -6.204 20.369 1.00 94.75 91 VAL A CA 1
ATOM 639 C C . VAL A 1 91 ? -15.096 -5.659 21.773 1.00 94.75 91 VAL A C 1
ATOM 641 O O . VAL A 1 91 ? -14.370 -4.778 22.236 1.00 94.75 91 VAL A O 1
ATOM 644 N N . GLU A 1 92 ? -16.101 -6.191 22.459 1.00 93.06 92 GLU A N 1
ATOM 645 C CA . GLU A 1 92 ? -16.315 -5.903 23.869 1.00 93.06 92 GLU A CA 1
ATOM 646 C C . GLU A 1 92 ? -15.519 -6.904 24.723 1.00 93.06 92 GLU A C 1
ATOM 648 O O . GLU A 1 92 ? -15.704 -8.116 24.567 1.00 93.06 92 GLU A O 1
ATOM 653 N N . PRO A 1 93 ? -14.631 -6.438 25.619 1.00 88.88 93 PRO A N 1
ATOM 654 C CA . PRO A 1 93 ? -13.933 -7.316 26.548 1.00 88.88 93 PRO A CA 1
ATOM 655 C C . PRO A 1 93 ? -14.904 -7.976 27.532 1.00 88.88 93 PRO A C 1
ATOM 657 O O . PRO A 1 93 ? -15.806 -7.323 28.062 1.00 88.88 93 PRO A O 1
ATOM 660 N N . TYR A 1 94 ? -14.675 -9.255 27.835 1.00 83.94 94 TYR A N 1
ATOM 661 C CA . TYR A 1 94 ? -15.424 -9.974 28.866 1.00 83.94 94 TYR A CA 1
ATOM 662 C C . TYR A 1 94 ? -15.195 -9.359 30.255 1.00 83.94 94 TYR A C 1
ATOM 664 O O . TYR A 1 94 ? -14.059 -9.073 30.631 1.00 83.94 94 TYR A O 1
ATOM 672 N N . GLY A 1 95 ? -16.264 -9.203 31.040 1.00 85.75 95 GLY A N 1
ATOM 673 C CA . GLY A 1 95 ? -16.181 -8.766 32.436 1.00 85.75 95 GLY A CA 1
ATOM 674 C C . GLY A 1 95 ? -17.472 -8.142 32.962 1.00 85.75 95 GLY A C 1
ATOM 675 O O . GLY A 1 95 ? -18.333 -7.720 32.191 1.00 85.75 95 GLY A O 1
ATOM 676 N N . ILE A 1 96 ? -17.599 -8.075 34.290 1.00 84.75 96 ILE A N 1
ATOM 677 C CA . ILE A 1 96 ? -18.693 -7.354 34.950 1.00 84.75 96 ILE A CA 1
ATOM 678 C C . ILE A 1 96 ? -18.380 -5.860 34.882 1.00 84.75 96 ILE A C 1
ATOM 680 O O . ILE A 1 96 ? -17.324 -5.417 35.331 1.00 84.75 96 ILE A O 1
ATOM 684 N N . VAL A 1 97 ? -19.308 -5.087 34.329 1.00 90.88 97 VAL A N 1
ATOM 685 C CA . VAL A 1 97 ? -19.198 -3.633 34.179 1.00 90.88 97 VAL A CA 1
ATOM 686 C C . VAL A 1 97 ? -20.503 -2.957 34.586 1.00 90.88 97 VAL A C 1
ATOM 688 O O . VAL A 1 97 ? -21.546 -3.598 34.710 1.00 90.88 97 VAL A O 1
ATOM 691 N N . THR A 1 98 ? -20.448 -1.646 34.810 1.00 91.69 98 THR A N 1
ATOM 692 C CA . THR A 1 98 ? -21.632 -0.859 35.171 1.00 91.69 98 THR A CA 1
ATOM 693 C C . THR A 1 98 ? -22.514 -0.582 33.947 1.00 91.69 98 THR A C 1
ATOM 695 O O . THR A 1 98 ? -22.033 -0.563 32.813 1.00 91.69 98 THR A O 1
ATOM 698 N N . VAL A 1 99 ? -23.809 -0.320 34.163 1.00 91.62 99 VAL A N 1
ATOM 699 C CA . VAL A 1 99 ? -24.745 0.057 33.082 1.00 91.62 99 VAL A CA 1
ATOM 700 C C . VAL A 1 99 ? -24.266 1.286 32.287 1.00 91.62 99 VAL A C 1
ATOM 702 O O . VAL A 1 99 ? -24.296 1.213 31.057 1.00 91.62 99 VAL A O 1
ATOM 705 N N . PRO A 1 100 ? -23.748 2.364 32.913 1.00 91.81 100 PRO A N 1
ATOM 706 C CA . PRO A 1 100 ? -23.170 3.486 32.171 1.00 91.81 100 PRO A CA 1
ATOM 707 C C . PRO A 1 100 ? -22.013 3.083 31.248 1.00 91.81 100 PRO A C 1
ATOM 709 O O . PRO A 1 100 ? -21.930 3.564 30.122 1.00 91.81 100 PRO A O 1
ATOM 712 N N . THR A 1 101 ? -21.147 2.156 31.674 1.00 90.50 101 THR A N 1
ATOM 713 C CA . THR A 1 101 ? -20.069 1.634 30.818 1.00 90.50 101 THR A CA 1
ATOM 714 C C . THR A 1 101 ? -20.624 0.883 29.607 1.00 90.50 101 THR A C 1
ATOM 716 O O . THR A 1 101 ? -20.126 1.066 28.499 1.00 90.50 101 THR A O 1
ATOM 719 N N . ILE A 1 102 ? -21.678 0.079 29.784 1.00 91.06 102 ILE A N 1
ATOM 720 C CA . ILE A 1 102 ? -22.345 -0.626 28.675 1.00 91.06 102 ILE A CA 1
ATOM 721 C C . ILE A 1 102 ? -22.944 0.377 27.678 1.00 91.06 102 ILE A C 1
ATOM 723 O O . ILE A 1 102 ? -22.826 0.188 26.468 1.00 91.06 102 ILE A O 1
ATOM 727 N N . GLN A 1 103 ? -23.574 1.449 28.167 1.00 90.81 103 GLN A N 1
ATOM 728 C CA . GLN A 1 103 ? -24.150 2.496 27.316 1.00 90.81 103 GLN A CA 1
ATOM 729 C C . GLN A 1 103 ? -23.065 3.230 26.517 1.00 90.81 103 GLN A C 1
ATOM 731 O O . GLN A 1 103 ? -23.146 3.266 25.292 1.00 90.81 103 GLN A O 1
ATOM 736 N N . ALA A 1 104 ? -21.997 3.685 27.179 1.00 89.94 104 ALA A N 1
ATOM 737 C CA . ALA A 1 104 ? -20.873 4.351 26.519 1.00 89.94 104 ALA A CA 1
ATOM 738 C C . ALA A 1 104 ? -20.213 3.467 25.440 1.00 89.94 104 ALA A C 1
ATOM 740 O O . ALA A 1 104 ? -19.895 3.935 24.345 1.00 89.94 104 ALA A O 1
ATOM 741 N N . ARG A 1 105 ? -20.059 2.162 25.708 1.00 93.56 105 ARG A N 1
ATOM 742 C CA . ARG A 1 105 ? -19.559 1.185 24.726 1.00 93.56 105 ARG A CA 1
ATOM 743 C C . ARG A 1 105 ? -20.469 1.076 23.505 1.00 93.56 105 ARG A C 1
ATOM 745 O O . ARG A 1 105 ? -19.978 1.085 22.378 1.00 93.56 105 ARG A O 1
ATOM 752 N N . ARG A 1 106 ? -21.785 0.975 23.719 1.00 92.62 106 ARG A N 1
ATOM 753 C CA . ARG A 1 106 ? -22.783 0.871 22.640 1.00 92.62 106 ARG A CA 1
ATOM 754 C C . ARG A 1 106 ? -22.826 2.115 21.762 1.00 92.62 106 ARG A C 1
ATOM 756 O O . ARG A 1 106 ? -23.037 1.982 20.562 1.00 92.62 106 ARG A O 1
ATOM 763 N N . GLU A 1 107 ? -22.607 3.285 22.348 1.00 93.88 107 GLU A N 1
ATOM 764 C CA . GLU A 1 107 ? -22.531 4.550 21.617 1.00 93.88 107 GLU A CA 1
ATOM 765 C C . GLU A 1 107 ? -21.244 4.649 20.784 1.00 93.88 107 GLU A C 1
ATOM 767 O O . GLU A 1 107 ? -21.295 5.036 19.621 1.00 93.88 107 GLU A O 1
ATOM 772 N N . ALA A 1 108 ? -20.092 4.245 21.333 1.00 94.56 108 ALA A N 1
ATOM 773 C CA . ALA A 1 108 ? -18.798 4.393 20.662 1.00 94.56 108 ALA A CA 1
ATOM 774 C C . ALA A 1 108 ? -18.492 3.311 19.605 1.00 94.56 108 ALA A C 1
ATOM 776 O O . ALA A 1 108 ? -17.782 3.576 18.628 1.00 94.56 108 ALA A O 1
ATOM 777 N N . ALA A 1 109 ? -18.976 2.079 19.795 1.00 95.88 109 ALA A N 1
ATOM 778 C CA . ALA A 1 109 ? -18.592 0.935 18.965 1.00 95.88 109 ALA A CA 1
ATOM 779 C C . ALA A 1 109 ? -18.910 1.089 17.459 1.00 95.88 109 ALA A C 1
ATOM 781 O O . ALA A 1 109 ? -18.031 0.762 16.655 1.00 95.88 109 ALA A O 1
ATOM 782 N N . PRO A 1 110 ? -20.088 1.596 17.034 1.00 97.19 110 PRO A N 1
ATOM 783 C CA . PRO A 1 110 ? -20.415 1.736 15.612 1.00 97.19 110 PRO A CA 1
ATOM 784 C C . PRO A 1 110 ? -19.456 2.670 14.868 1.00 97.19 110 PRO A C 1
ATOM 786 O O . PRO A 1 110 ? -18.979 2.333 13.784 1.00 97.19 110 PRO A O 1
ATOM 789 N N . ASP A 1 111 ? -19.112 3.808 15.473 1.00 96.94 111 ASP A N 1
ATOM 790 C CA . ASP A 1 111 ? -18.224 4.800 14.863 1.00 96.94 111 ASP A CA 1
ATOM 791 C C . ASP A 1 111 ? -16.790 4.283 14.732 1.00 96.94 111 ASP A C 1
ATOM 793 O O . ASP A 1 111 ? -16.133 4.483 13.700 1.00 96.94 111 ASP A O 1
ATOM 797 N N . LEU A 1 112 ? -16.307 3.581 15.762 1.00 97.12 112 LEU A N 1
ATOM 798 C CA . LEU A 1 112 ? -14.999 2.928 15.751 1.00 97.12 112 LEU A CA 1
ATOM 799 C C . LEU A 1 112 ? -14.941 1.818 14.694 1.00 97.12 112 LEU A C 1
ATOM 801 O O . LEU A 1 112 ? -13.980 1.762 13.923 1.00 97.12 112 LEU A O 1
ATOM 805 N N . GLN A 1 113 ? -15.980 0.983 14.602 1.00 97.81 113 GLN A N 1
ATOM 806 C CA . GLN A 1 113 ? -16.058 -0.080 13.599 1.00 97.81 113 GLN A CA 1
ATOM 807 C C . GLN A 1 113 ? -16.096 0.501 12.183 1.00 97.81 113 GLN A C 1
ATOM 809 O O . GLN A 1 113 ? -15.313 0.086 11.330 1.00 97.81 113 GLN A O 1
ATOM 814 N N . ALA A 1 114 ? -16.913 1.528 11.942 1.00 97.88 114 ALA A N 1
ATOM 815 C CA . ALA A 1 114 ? -16.984 2.187 10.644 1.00 97.88 114 ALA A CA 1
ATOM 816 C C . ALA A 1 114 ? -15.639 2.820 10.239 1.00 97.88 114 ALA A C 1
ATOM 818 O O . ALA A 1 114 ? -15.281 2.834 9.058 1.00 97.88 114 ALA A O 1
ATOM 819 N N . ALA A 1 115 ? -14.868 3.343 11.198 1.00 96.69 115 ALA A N 1
ATOM 820 C CA . ALA A 1 115 ? -13.524 3.855 10.937 1.00 96.69 115 ALA A CA 1
ATOM 821 C C . ALA A 1 115 ? -12.535 2.743 10.548 1.00 96.69 115 ALA A C 1
ATOM 823 O O . ALA A 1 115 ? -11.789 2.916 9.578 1.00 96.69 115 ALA A O 1
ATOM 824 N N . LEU A 1 116 ? -12.563 1.603 11.246 1.00 96.06 116 LEU A N 1
ATOM 825 C CA . LEU A 1 116 ? -11.766 0.422 10.899 1.00 96.06 116 LEU A CA 1
ATOM 826 C C . LEU A 1 116 ? -12.131 -0.113 9.508 1.00 96.06 116 LEU A C 1
ATOM 828 O O . LEU A 1 116 ? -11.239 -0.353 8.696 1.00 96.06 116 LEU A O 1
ATOM 832 N N . ASP A 1 117 ? -13.420 -0.213 9.187 1.00 96.44 117 ASP A N 1
ATOM 833 C CA . ASP A 1 117 ? -13.892 -0.711 7.890 1.00 96.44 117 ASP A CA 1
ATOM 834 C C . ASP A 1 117 ? -13.434 0.183 6.730 1.00 96.44 117 ASP A C 1
ATOM 836 O O . ASP A 1 117 ? -12.983 -0.313 5.693 1.00 96.44 117 ASP A O 1
ATOM 840 N N . ARG A 1 118 ? -13.469 1.512 6.909 1.00 95.81 118 ARG A N 1
ATOM 841 C CA . ARG A 1 118 ? -12.925 2.465 5.925 1.00 95.81 118 ARG A CA 1
ATOM 842 C C . ARG A 1 118 ? -11.424 2.269 5.715 1.00 95.81 118 ARG A C 1
ATOM 844 O O . ARG A 1 118 ? -10.972 2.278 4.566 1.00 95.81 118 ARG A O 1
ATOM 851 N N . GLY A 1 119 ? -10.668 2.081 6.799 1.00 93.94 119 GLY A N 1
ATOM 852 C CA . GLY A 1 119 ? -9.232 1.797 6.751 1.00 93.94 119 GLY A CA 1
ATOM 853 C C . GLY A 1 119 ? -8.929 0.502 5.996 1.00 93.94 119 GLY A C 1
ATOM 854 O O . GLY A 1 119 ? -8.141 0.508 5.049 1.00 93.94 119 GLY A O 1
ATOM 855 N N . ASN A 1 120 ? -9.635 -0.578 6.334 1.00 93.88 120 ASN A N 1
ATOM 856 C CA . ASN A 1 120 ? -9.500 -1.875 5.676 1.00 93.88 120 ASN A CA 1
ATOM 857 C C . ASN A 1 120 ? -9.843 -1.798 4.179 1.00 93.88 120 ASN A C 1
ATOM 859 O O . ASN A 1 120 ? -9.096 -2.284 3.331 1.00 93.88 120 ASN A O 1
ATOM 863 N N . ALA A 1 121 ? -10.936 -1.116 3.824 1.00 94.81 121 ALA A N 1
ATOM 864 C CA . A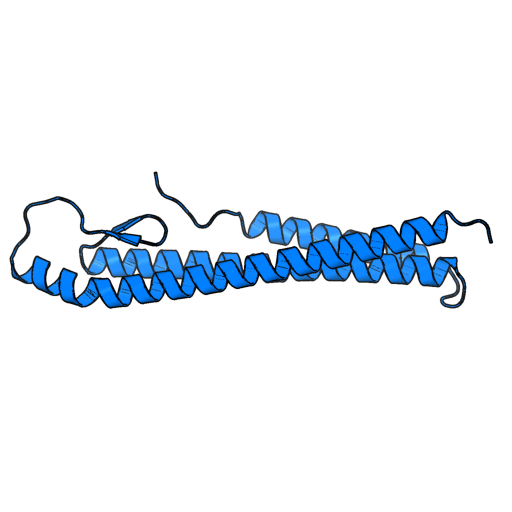LA A 1 121 ? -11.335 -0.935 2.432 1.00 94.81 121 ALA A CA 1
ATOM 865 C C . ALA A 1 121 ? -10.302 -0.123 1.630 1.00 94.81 121 ALA A C 1
ATOM 867 O O . ALA A 1 121 ? -10.027 -0.445 0.471 1.00 94.81 121 ALA A O 1
ATOM 868 N N . ARG A 1 122 ? -9.706 0.919 2.230 1.00 93.94 122 ARG A N 1
ATOM 869 C CA . ARG A 1 122 ? -8.618 1.686 1.601 1.00 93.94 122 ARG A CA 1
ATOM 870 C C . ARG A 1 122 ? -7.393 0.804 1.365 1.00 93.94 122 ARG A C 1
ATOM 872 O O . ARG A 1 122 ? -6.894 0.784 0.241 1.00 93.94 122 ARG A O 1
ATOM 879 N N . LEU A 1 123 ? -6.963 0.043 2.371 1.00 93.56 123 LEU A N 1
ATOM 880 C CA . LEU A 1 123 ? -5.818 -0.860 2.246 1.00 93.56 123 LEU A CA 1
ATOM 881 C C . LEU A 1 123 ? -6.065 -1.954 1.195 1.00 93.56 123 LEU A C 1
ATOM 883 O O . LEU A 1 123 ? -5.192 -2.234 0.375 1.00 93.56 123 LEU A O 1
ATOM 887 N N . GLY A 1 124 ? -7.276 -2.517 1.150 1.00 94.19 124 GLY A N 1
ATOM 888 C CA . GLY A 1 124 ? -7.681 -3.476 0.122 1.00 94.19 124 GLY A CA 1
ATOM 889 C C . GLY A 1 124 ? -7.585 -2.901 -1.296 1.00 94.19 124 GLY A C 1
ATOM 890 O O . GLY A 1 124 ? -7.049 -3.553 -2.194 1.00 94.19 124 GLY A O 1
ATOM 891 N N . ARG A 1 125 ? -8.028 -1.651 -1.502 1.00 95.94 125 ARG A N 1
ATOM 892 C CA . ARG A 1 125 ? -7.884 -0.952 -2.792 1.00 95.94 125 ARG A CA 1
ATOM 893 C C . ARG A 1 125 ? -6.423 -0.688 -3.152 1.00 95.94 125 ARG A C 1
ATOM 895 O O . ARG A 1 125 ? -6.051 -0.932 -4.298 1.00 95.94 125 ARG A O 1
ATOM 902 N N . ALA A 1 126 ? -5.608 -0.243 -2.195 1.00 94.44 126 ALA A N 1
ATOM 903 C CA . ALA A 1 126 ? -4.178 -0.010 -2.401 1.00 94.44 126 ALA A CA 1
ATOM 904 C C . ALA A 1 126 ? -3.454 -1.308 -2.795 1.00 94.44 126 ALA A C 1
ATOM 906 O O . ALA A 1 126 ? -2.725 -1.340 -3.788 1.00 94.44 126 ALA A O 1
ATOM 907 N N . ARG A 1 127 ? -3.747 -2.418 -2.102 1.00 95.19 127 ARG A N 1
ATOM 908 C CA . ARG A 1 127 ? -3.215 -3.748 -2.427 1.00 95.19 127 ARG A CA 1
ATOM 909 C C . ARG A 1 127 ? -3.615 -4.199 -3.832 1.00 95.19 127 ARG A C 1
ATOM 911 O O . ARG A 1 127 ? -2.783 -4.705 -4.586 1.00 95.19 127 ARG A O 1
ATOM 918 N N . ALA A 1 128 ? -4.880 -4.019 -4.204 1.00 96.19 128 ALA A N 1
ATOM 919 C CA . ALA A 1 128 ? -5.349 -4.363 -5.542 1.00 96.19 128 ALA A CA 1
ATOM 920 C C . ALA A 1 128 ? -4.671 -3.500 -6.621 1.00 96.19 128 ALA A C 1
ATOM 922 O O . ALA A 1 128 ? -4.313 -4.013 -7.679 1.00 96.19 128 ALA A O 1
ATOM 923 N N . ALA A 1 129 ? -4.462 -2.209 -6.351 1.00 95.38 129 ALA A N 1
ATOM 924 C CA . ALA A 1 129 ? -3.775 -1.299 -7.261 1.00 95.38 129 ALA A CA 1
ATOM 925 C C . ALA A 1 129 ? -2.310 -1.700 -7.478 1.00 95.38 129 ALA A C 1
ATOM 927 O O . ALA A 1 129 ? -1.911 -1.887 -8.625 1.00 95.38 129 ALA A O 1
ATOM 928 N N . VAL A 1 130 ? -1.537 -1.924 -6.407 1.00 96.50 130 VAL A N 1
ATOM 929 C CA . VAL A 1 130 ? -0.131 -2.348 -6.542 1.00 96.50 130 VAL A CA 1
ATOM 930 C C . VAL A 1 130 ? -0.017 -3.712 -7.222 1.00 96.50 130 VAL A C 1
ATOM 932 O O . VAL A 1 130 ? 0.854 -3.900 -8.062 1.00 96.50 130 VAL A O 1
ATOM 935 N N . THR A 1 131 ? -0.937 -4.642 -6.947 1.00 96.69 131 THR A N 1
ATOM 936 C CA . THR A 1 131 ? -0.950 -5.955 -7.613 1.00 96.69 131 THR A CA 1
ATOM 937 C C . THR A 1 131 ? -1.133 -5.804 -9.124 1.00 96.69 131 THR A C 1
ATOM 939 O O . THR A 1 131 ? -0.369 -6.391 -9.887 1.00 96.69 131 THR A O 1
ATOM 942 N N . ARG A 1 132 ? -2.091 -4.973 -9.564 1.00 97.69 132 ARG A N 1
ATOM 943 C CA . ARG A 1 132 ? -2.308 -4.694 -10.993 1.00 97.69 132 ARG A CA 1
ATOM 944 C C . ARG A 1 132 ? -1.094 -4.039 -11.646 1.00 97.69 132 ARG A C 1
ATOM 946 O O . ARG A 1 132 ? -0.718 -4.430 -12.745 1.00 97.69 132 ARG A O 1
ATOM 953 N N . GLU A 1 133 ? -0.469 -3.076 -10.974 1.00 96.88 133 GLU A N 1
ATOM 954 C CA . GLU A 1 133 ? 0.733 -2.401 -11.479 1.00 96.88 133 GLU A CA 1
ATOM 955 C C . GLU A 1 133 ? 1.911 -3.371 -11.646 1.00 96.88 133 GLU A C 1
ATOM 957 O O . GLU A 1 133 ? 2.572 -3.369 -12.683 1.00 96.88 133 GLU A O 1
ATOM 962 N N . LEU A 1 134 ? 2.141 -4.255 -10.670 1.00 96.62 134 LEU A N 1
ATOM 963 C CA . LEU A 1 134 ? 3.200 -5.264 -10.749 1.00 96.62 134 LEU A CA 1
ATOM 964 C C . LEU A 1 134 ? 2.931 -6.305 -11.841 1.00 96.62 134 LEU A C 1
ATOM 966 O O . LEU A 1 134 ? 3.852 -6.683 -12.563 1.00 96.62 134 LEU A O 1
ATOM 970 N N . GLN A 1 135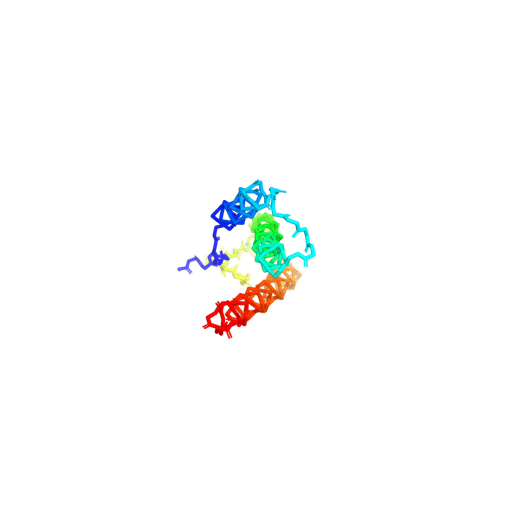 ? 1.678 -6.735 -12.005 1.00 97.50 135 GLN A N 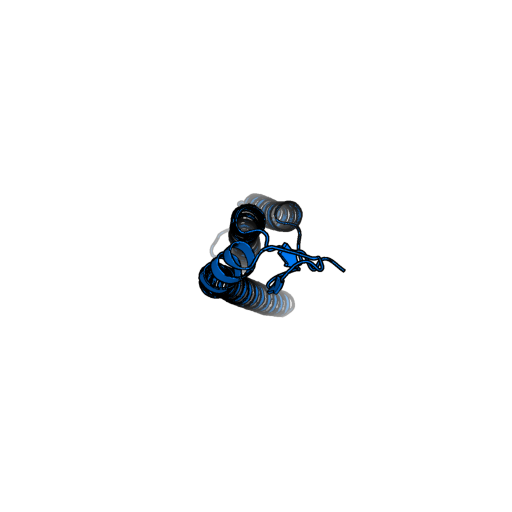1
ATOM 971 C CA . GLN A 1 135 ? 1.278 -7.632 -13.093 1.00 97.50 135 GLN A CA 1
ATOM 972 C C . GLN A 1 135 ? 1.479 -6.983 -14.467 1.00 97.50 135 GLN A C 1
ATOM 974 O O . GLN A 1 135 ? 2.014 -7.620 -15.373 1.00 97.50 135 GLN A O 1
ATOM 979 N N . ALA A 1 136 ? 1.107 -5.709 -14.616 1.00 96.00 136 ALA A N 1
ATOM 980 C CA . ALA A 1 136 ? 1.309 -4.963 -15.854 1.00 96.00 136 ALA A CA 1
ATOM 981 C C . ALA A 1 136 ? 2.801 -4.790 -16.181 1.00 96.00 136 ALA A C 1
ATOM 983 O O . ALA A 1 136 ? 3.210 -5.038 -17.315 1.00 96.00 136 ALA A O 1
ATOM 984 N N . ALA A 1 137 ? 3.625 -4.432 -15.189 1.00 95.12 137 ALA A N 1
ATOM 985 C CA . ALA A 1 137 ? 5.072 -4.318 -15.361 1.00 95.12 137 ALA A CA 1
ATOM 986 C C . ALA A 1 137 ? 5.707 -5.668 -15.734 1.00 95.12 137 ALA A C 1
ATOM 988 O O . ALA A 1 137 ? 6.537 -5.729 -16.638 1.00 95.12 137 ALA A O 1
ATOM 989 N N . HIS A 1 138 ? 5.281 -6.760 -15.092 1.00 95.62 138 HIS A N 1
ATOM 990 C CA . HIS A 1 138 ? 5.740 -8.109 -15.420 1.00 95.62 138 HIS A CA 1
ATOM 991 C C . HIS A 1 138 ? 5.394 -8.499 -16.864 1.00 95.62 138 HIS A C 1
ATOM 993 O O . HIS A 1 138 ? 6.274 -8.929 -17.608 1.00 95.62 138 HIS A O 1
ATOM 999 N N . ALA A 1 139 ? 4.146 -8.289 -17.291 1.00 96.62 139 ALA A N 1
ATOM 1000 C CA . ALA A 1 139 ? 3.719 -8.574 -18.660 1.00 96.62 139 ALA A CA 1
ATOM 1001 C C . ALA A 1 139 ? 4.488 -7.733 -19.695 1.00 96.62 139 ALA A C 1
ATOM 1003 O O . ALA A 1 139 ? 4.898 -8.251 -20.733 1.00 96.62 139 ALA A O 1
ATOM 1004 N N . ALA A 1 140 ? 4.732 -6.451 -19.404 1.00 94.88 140 ALA A N 1
ATOM 1005 C CA . ALA A 1 140 ? 5.519 -5.579 -20.271 1.00 94.88 140 ALA A CA 1
ATOM 1006 C C . ALA A 1 140 ? 6.978 -6.050 -20.388 1.00 94.88 140 ALA A C 1
ATOM 1008 O O . ALA A 1 140 ? 7.518 -6.101 -21.490 1.00 94.88 140 ALA A O 1
ATOM 1009 N N . LEU A 1 141 ? 7.604 -6.441 -19.274 1.00 94.25 141 LEU A N 1
ATOM 1010 C CA . LEU A 1 141 ? 8.963 -6.989 -19.270 1.00 94.25 141 LEU A CA 1
ATOM 1011 C C . LEU A 1 141 ? 9.053 -8.308 -20.045 1.00 94.25 141 LEU A C 1
ATOM 1013 O O . LEU A 1 141 ? 9.996 -8.484 -20.811 1.00 94.25 141 LEU A O 1
ATOM 1017 N N . ALA A 1 142 ? 8.061 -9.191 -19.914 1.00 94.56 142 ALA A N 1
ATOM 1018 C CA . ALA A 1 142 ? 7.996 -10.428 -20.691 1.00 94.56 142 ALA A CA 1
ATOM 1019 C C . ALA A 1 142 ? 7.924 -10.146 -22.202 1.00 94.56 142 ALA A C 1
ATOM 1021 O O . ALA A 1 142 ? 8.678 -10.728 -22.974 1.00 94.56 142 ALA A O 1
ATOM 1022 N N . GLN A 1 143 ? 7.095 -9.186 -22.629 1.00 93.31 143 GLN A N 1
ATOM 1023 C CA . GLN A 1 143 ? 7.022 -8.778 -24.039 1.00 93.31 143 GLN A CA 1
ATOM 1024 C C . GLN A 1 143 ? 8.336 -8.175 -24.551 1.00 93.31 143 GLN A C 1
ATOM 1026 O O . GLN A 1 143 ? 8.712 -8.400 -25.701 1.00 93.31 143 GLN A O 1
ATOM 1031 N N . ILE A 1 144 ? 9.030 -7.394 -23.717 1.00 92.75 144 ILE A N 1
ATOM 1032 C CA . ILE A 1 144 ? 10.343 -6.835 -24.056 1.00 92.75 144 ILE A CA 1
ATOM 1033 C C . ILE A 1 144 ? 11.369 -7.961 -24.234 1.00 92.75 144 ILE A C 1
ATOM 1035 O O . ILE A 1 144 ? 12.110 -7.937 -25.213 1.00 92.75 144 ILE A O 1
ATOM 1039 N N . ALA A 1 145 ? 11.373 -8.955 -23.340 1.00 89.69 145 ALA A N 1
ATOM 1040 C CA . ALA A 1 145 ? 12.250 -10.119 -23.438 1.00 89.69 145 ALA A CA 1
ATOM 1041 C C . ALA A 1 145 ? 11.999 -10.908 -24.733 1.00 89.69 145 ALA A C 1
ATOM 1043 O O . ALA A 1 145 ? 12.933 -11.129 -25.496 1.00 89.69 145 ALA A O 1
ATOM 1044 N N . THR A 1 146 ? 10.738 -11.211 -25.064 1.00 91.81 146 THR A N 1
ATOM 1045 C CA . THR A 1 146 ? 10.391 -11.905 -26.318 1.00 91.81 146 THR A CA 1
ATOM 1046 C C . THR A 1 146 ? 10.849 -11.137 -27.560 1.00 91.81 146 THR A C 1
ATOM 1048 O O . THR A 1 146 ? 11.321 -11.734 -28.521 1.00 91.81 146 THR A O 1
ATOM 1051 N N . ARG A 1 147 ? 10.749 -9.801 -27.563 1.00 86.56 147 ARG A N 1
ATOM 1052 C CA . ARG A 1 147 ? 11.241 -8.977 -28.684 1.00 86.56 147 ARG A CA 1
ATOM 1053 C C . ARG A 1 147 ? 12.761 -8.973 -28.804 1.00 86.56 147 ARG A C 1
ATOM 1055 O O . ARG A 1 147 ? 13.257 -8.767 -29.904 1.00 86.56 147 ARG A O 1
ATOM 1062 N N . ALA A 1 148 ? 13.479 -9.156 -27.700 1.00 80.44 148 ALA A N 1
ATOM 1063 C CA . ALA A 1 148 ? 14.934 -9.245 -27.700 1.00 80.44 148 ALA A CA 1
ATOM 1064 C C . ALA A 1 148 ? 15.444 -10.613 -28.195 1.00 80.44 148 ALA A C 1
ATOM 1066 O O . ALA A 1 148 ? 16.564 -10.692 -28.686 1.00 80.44 148 ALA A O 1
ATOM 1067 N N . GLU A 1 149 ? 14.631 -11.669 -28.082 1.00 78.19 149 GLU A N 1
ATOM 1068 C CA . GLU A 1 149 ? 14.950 -13.031 -28.543 1.00 78.19 149 GLU A CA 1
ATOM 1069 C C . GLU A 1 149 ? 14.684 -13.258 -30.041 1.00 78.19 149 GLU A C 1
ATOM 1071 O O . GLU A 1 149 ? 15.163 -14.240 -30.608 1.00 78.19 149 GLU A O 1
ATOM 1076 N N . LEU A 1 150 ? 13.939 -12.366 -30.705 1.00 56.19 150 LEU A N 1
ATOM 1077 C CA . LEU A 1 150 ? 13.722 -12.449 -32.148 1.00 56.19 150 LEU A CA 1
ATOM 1078 C C . LEU A 1 150 ? 14.986 -11.978 -32.892 1.00 56.19 150 LEU A C 1
ATOM 1080 O O . LEU A 1 150 ? 15.399 -10.833 -32.690 1.00 56.19 150 LEU A O 1
ATOM 1084 N N . PRO A 1 151 ? 15.597 -12.813 -33.757 1.00 49.62 151 PRO A N 1
ATOM 1085 C CA . PRO A 1 151 ? 16.723 -12.381 -34.573 1.00 49.62 151 PRO A CA 1
ATOM 1086 C C . PRO A 1 151 ? 16.263 -11.269 -35.528 1.00 49.62 151 PRO A C 1
ATOM 1088 O O . PRO A 1 151 ? 15.306 -11.453 -36.282 1.00 49.62 151 PRO A O 1
ATOM 1091 N N . THR A 1 152 ? 16.923 -10.111 -35.446 1.00 53.44 152 THR A N 1
ATOM 1092 C CA . THR A 1 152 ? 16.855 -9.025 -36.441 1.00 53.44 152 THR A CA 1
ATOM 1093 C C . THR A 1 152 ? 17.563 -9.406 -37.724 1.00 53.44 152 THR A C 1
ATOM 1095 O O . THR A 1 152 ? 18.686 -9.948 -37.600 1.00 53.44 152 THR A O 1
#

Radius of gyration: 23.37 Å; chains: 1; bounding box: 51×21×72 Å

Sequence (152 aa):
MTGMPAGDPASCSHMGGTLRRRAAGLAQAAYPLPADSATGRLAGAVCAQVDRAGRALQGYAQDLAEALATHERLAVRAAAAGLDVQGWRVVEPYGIVTVPTIQARREAAPDLQAALDRGNARLGRARAAVTRELQAAHAALAQIATRAELPT

Secondary structure (DSSP, 8-state):
---PPSS-HHHHHHHHHHHHHHHHHHHHHHTTS-TTSHHHHHHHHHHHHHHHHHHHHHHHHHHHHHHHHHHHHHHHHHHHTT-EEETTEEEPPPS---HHHHHHHHHHHHHHHHHHHHHHHHHHHHHHHHHHHHHHHHHHHHHHHHHHHS--

Foldseek 3Di:
DFPAPPDALVVLLVQLVVLLVVLVVLCVVLVVPDCPDPSNVLSPLLSVLSNQLSVLSNVLSVLSVVLNVLLVVLQVVCVVLCWGDRHLAIHHDDDDDDPVSVVSNVVVRVVSSVSSVVSVVSNVVSVVVSVVSNVVSVVSNVVSVVVVPDDD